Protein AF-A0A848M7K8-F1 (afdb_monomer)

Structure (mmCIF, N/CA/C/O backbone):
data_AF-A0A848M7K8-F1
#
_entry.id   AF-A0A848M7K8-F1
#
loop_
_atom_site.group_PDB
_atom_site.id
_atom_site.type_symbol
_atom_site.label_atom_id
_atom_site.label_alt_id
_atom_site.label_comp_id
_atom_site.label_asym_id
_atom_site.label_entity_id
_atom_site.label_seq_id
_atom_site.pdbx_PDB_ins_code
_atom_site.Cartn_x
_atom_site.Cartn_y
_atom_site.Cartn_z
_atom_site.occupancy
_atom_site.B_iso_or_equiv
_atom_site.auth_seq_id
_atom_site.auth_comp_id
_atom_site.auth_asym_id
_atom_site.auth_atom_id
_atom_site.pdbx_PDB_model_num
ATOM 1 N N . MET A 1 1 ? 3.351 -28.184 20.380 1.00 37.59 1 MET A N 1
ATOM 2 C CA . MET A 1 1 ? 2.964 -26.761 20.302 1.00 37.59 1 MET A CA 1
ATOM 3 C C . MET A 1 1 ? 2.065 -26.615 19.091 1.00 37.59 1 MET A C 1
ATOM 5 O O .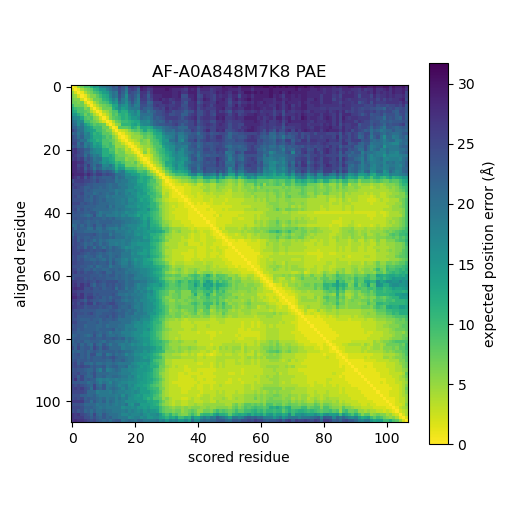 MET A 1 1 ? 2.562 -26.72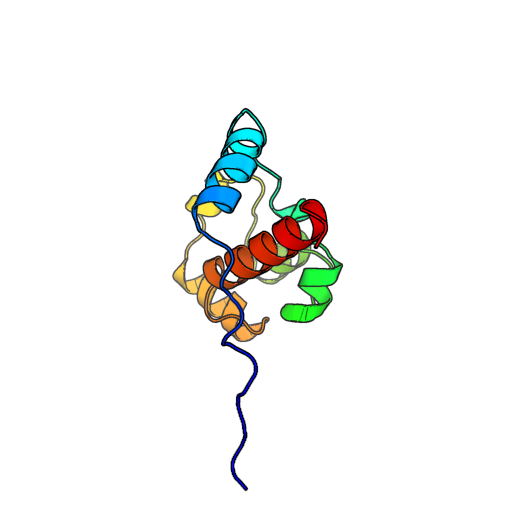3 17.982 1.00 37.59 1 MET A O 1
ATOM 9 N N . GLY A 1 2 ? 0.752 -26.534 19.305 1.00 44.25 2 GLY A N 1
ATOM 10 C CA . GLY A 1 2 ? -0.221 -26.287 18.241 1.00 44.25 2 GLY A CA 1
ATOM 11 C C . GLY A 1 2 ? -0.551 -24.803 18.236 1.00 44.25 2 GLY A C 1
ATOM 12 O O . GLY A 1 2 ? -0.900 -24.267 19.285 1.00 44.25 2 GLY A O 1
ATOM 13 N N . PHE A 1 3 ? -0.368 -24.139 17.101 1.00 47.16 3 PHE A N 1
ATOM 14 C CA . PHE A 1 3 ? -0.809 -22.761 16.930 1.00 47.16 3 PHE A CA 1
ATOM 15 C C . PHE A 1 3 ? -2.324 -22.766 16.696 1.00 47.16 3 PHE A C 1
ATOM 17 O O . PHE A 1 3 ? -2.812 -23.363 15.741 1.00 47.16 3 PHE A O 1
ATOM 24 N N . ASP A 1 4 ? -3.052 -22.143 17.619 1.00 48.03 4 ASP A N 1
ATOM 25 C CA . ASP A 1 4 ? -4.500 -21.942 17.591 1.00 48.03 4 ASP A CA 1
ATOM 26 C C . ASP A 1 4 ? -4.775 -20.683 16.744 1.00 48.03 4 ASP A C 1
ATOM 28 O O . ASP A 1 4 ? -4.675 -19.559 17.232 1.00 48.03 4 ASP A O 1
ATOM 32 N N . MET A 1 5 ? -5.049 -20.847 15.445 1.00 56.50 5 MET A N 1
ATOM 33 C CA . MET A 1 5 ? -5.588 -19.774 14.594 1.00 56.50 5 MET A CA 1
ATOM 34 C C . MET A 1 5 ? -7.105 -19.686 14.811 1.00 56.50 5 MET A C 1
ATOM 36 O O . MET A 1 5 ? -7.884 -20.179 14.004 1.00 56.50 5 MET A O 1
ATOM 40 N N . LYS A 1 6 ? -7.534 -19.076 15.919 1.00 47.59 6 LYS A N 1
ATOM 41 C CA . LYS A 1 6 ? -8.950 -18.765 16.201 1.00 47.59 6 LYS A CA 1
ATOM 42 C C . LYS A 1 6 ? -9.254 -17.277 16.042 1.00 47.59 6 LYS A C 1
ATOM 44 O O . LYS A 1 6 ? -9.725 -16.629 16.968 1.00 47.59 6 LYS A O 1
ATOM 49 N N . GLY A 1 7 ? -8.937 -16.718 14.876 1.00 47.38 7 GLY A N 1
ATOM 50 C CA . GLY A 1 7 ? -9.087 -15.279 14.630 1.00 47.38 7 GLY A CA 1
ATOM 51 C C . GLY A 1 7 ? -9.612 -14.898 13.249 1.00 47.38 7 GLY A C 1
ATOM 52 O O . GLY A 1 7 ? -9.425 -13.756 12.852 1.00 47.38 7 GLY A O 1
ATOM 53 N N . PHE A 1 8 ? -10.210 -15.827 12.497 1.00 47.34 8 PHE A N 1
ATOM 54 C CA . PHE A 1 8 ? -10.637 -15.583 11.108 1.00 47.34 8 PHE A CA 1
ATOM 55 C C . PHE A 1 8 ? -12.126 -15.860 10.838 1.00 47.34 8 PHE A C 1
ATOM 57 O O . PHE A 1 8 ? -12.549 -15.832 9.688 1.00 47.34 8 PHE A O 1
ATOM 64 N N . GLU A 1 9 ? -12.931 -16.109 11.875 1.00 48.28 9 GLU A N 1
ATOM 65 C CA . GLU A 1 9 ? -14.327 -16.564 11.733 1.00 48.28 9 GLU A CA 1
ATOM 66 C C . GLU A 1 9 ? -15.401 -15.494 11.998 1.00 48.28 9 GLU A C 1
ATOM 68 O O . GLU A 1 9 ? -16.575 -15.825 12.124 1.00 48.28 9 GLU A O 1
ATOM 73 N N . GLU A 1 10 ? -15.046 -14.206 12.025 1.00 46.75 10 GLU A N 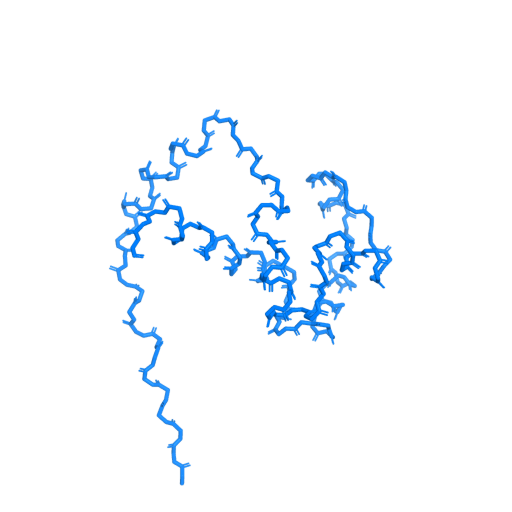1
ATOM 74 C CA . GLU A 1 10 ? -16.018 -13.125 12.276 1.00 46.75 10 GLU A CA 1
ATOM 75 C C . GLU A 1 10 ? -16.097 -12.108 11.125 1.00 46.75 10 GLU A C 1
ATOM 77 O O . GLU A 1 10 ? -16.139 -10.901 11.324 1.00 46.75 10 GLU A O 1
ATOM 82 N N . PHE A 1 11 ? -16.134 -12.600 9.883 1.00 46.34 11 PHE A N 1
ATOM 83 C CA . PHE A 1 11 ? -16.583 -11.823 8.721 1.00 46.34 11 PHE A CA 1
ATOM 84 C C . PHE A 1 11 ? -18.009 -12.262 8.351 1.00 46.34 11 PHE A C 1
ATOM 86 O O . PHE A 1 11 ? -18.238 -12.901 7.331 1.00 46.34 11 PHE A O 1
ATOM 93 N N . ASN A 1 12 ? -18.971 -11.984 9.234 1.00 44.53 12 ASN A N 1
ATOM 94 C CA . ASN A 1 12 ? -20.407 -12.192 8.996 1.00 44.53 12 ASN A CA 1
ATOM 95 C C . ASN A 1 12 ? -21.137 -10.843 8.890 1.00 44.53 12 ASN A C 1
ATOM 97 O O . ASN A 1 12 ? -22.204 -10.646 9.465 1.00 44.53 12 ASN A O 1
ATOM 101 N N . SER A 1 13 ? -20.555 -9.892 8.155 1.00 49.03 13 SER A N 1
ATOM 102 C CA . SER A 1 13 ? -21.307 -8.715 7.719 1.00 49.03 13 SER A CA 1
ATOM 103 C C . SER A 1 13 ? -22.026 -9.071 6.428 1.00 49.03 13 SER A C 1
ATOM 105 O O . SER A 1 13 ? -21.399 -9.328 5.401 1.00 49.03 13 SER A O 1
ATOM 107 N N . SER A 1 14 ? -23.350 -9.144 6.515 1.00 48.06 14 SER A N 1
ATOM 108 C CA . SER A 1 14 ? -24.257 -9.454 5.417 1.00 48.06 14 SER A CA 1
ATOM 109 C C . SER A 1 14 ? -23.907 -8.660 4.145 1.00 48.06 14 SER A C 1
ATOM 111 O O . SER A 1 14 ? -23.718 -7.443 4.225 1.00 48.06 14 SER A O 1
ATOM 113 N N . PRO A 1 15 ? -23.874 -9.299 2.960 1.00 53.38 15 PRO A N 1
ATOM 114 C CA . PRO A 1 15 ? -23.554 -8.630 1.695 1.00 53.38 15 PRO A CA 1
ATOM 115 C C . PRO A 1 15 ? -24.518 -7.481 1.341 1.00 53.38 15 PRO A C 1
ATOM 117 O O . PRO A 1 15 ? -24.147 -6.584 0.592 1.00 53.38 15 PRO A O 1
ATOM 120 N N . GLU A 1 16 ? -25.726 -7.459 1.915 1.00 48.78 16 GLU A N 1
ATOM 121 C CA . GLU A 1 16 ? -26.747 -6.432 1.659 1.00 48.78 16 GLU A CA 1
ATOM 122 C C . GLU A 1 16 ? -26.414 -5.047 2.254 1.00 48.78 16 GLU A C 1
ATOM 124 O O . GLU A 1 16 ? -26.751 -4.034 1.644 1.00 48.78 16 GLU A O 1
ATOM 129 N N . GLU A 1 17 ? -25.708 -4.962 3.391 1.00 47.97 17 GLU A N 1
ATOM 130 C CA . GLU A 1 17 ? -25.319 -3.658 3.973 1.00 47.97 17 GLU A CA 1
ATOM 131 C C . GLU A 1 17 ? -24.072 -3.059 3.309 1.00 47.97 17 GLU A C 1
ATOM 133 O O . GLU A 1 17 ? -23.918 -1.835 3.244 1.00 47.97 17 GLU A O 1
ATOM 138 N N . LEU A 1 18 ? -23.207 -3.919 2.759 1.00 53.00 18 LEU A N 1
ATOM 139 C CA . LEU A 1 18 ? -22.107 -3.496 1.895 1.00 53.00 18 LEU A CA 1
ATOM 140 C C . LEU A 1 18 ? -22.658 -2.867 0.611 1.00 53.00 18 LEU A C 1
ATOM 142 O O . LEU A 1 18 ? -22.167 -1.820 0.203 1.00 53.00 18 LEU A O 1
ATOM 146 N N . ASP A 1 19 ? -23.710 -3.440 0.019 1.00 47.50 19 ASP A N 1
ATOM 147 C CA . ASP A 1 19 ? -24.308 -2.966 -1.237 1.00 47.50 19 ASP A CA 1
ATOM 148 C C . ASP A 1 19 ? -24.878 -1.541 -1.113 1.00 47.50 19 ASP A C 1
ATOM 150 O O . ASP A 1 19 ? -24.626 -0.684 -1.961 1.00 47.50 19 ASP A O 1
ATOM 154 N N . GLN A 1 20 ? -25.581 -1.234 -0.016 1.00 51.47 20 GLN A N 1
ATOM 155 C CA . GLN A 1 20 ? -26.191 0.087 0.165 1.00 51.47 20 GLN A CA 1
ATOM 156 C C . GLN A 1 20 ? -25.152 1.190 0.417 1.00 51.47 20 GLN A C 1
ATOM 158 O O . GLN A 1 20 ? -25.252 2.269 -0.167 1.00 51.47 20 GLN A O 1
ATOM 163 N N . LYS A 1 21 ? -24.119 0.914 1.223 1.00 50.38 21 LYS A N 1
ATOM 164 C CA . LYS A 1 21 ? -23.014 1.861 1.454 1.00 50.38 21 LYS A CA 1
ATOM 165 C C . LYS A 1 21 ? -22.068 1.974 0.252 1.00 50.38 21 LYS A C 1
ATOM 167 O O . LYS A 1 21 ? -21.479 3.033 0.049 1.00 50.38 21 LYS A O 1
ATOM 172 N N . THR A 1 22 ? -21.981 0.938 -0.585 1.00 50.28 22 THR A N 1
ATOM 173 C CA . THR A 1 22 ? -21.232 0.960 -1.855 1.00 50.28 22 THR A CA 1
ATOM 174 C C . THR A 1 22 ? -21.938 1.824 -2.904 1.00 50.28 22 THR A C 1
ATOM 176 O O . THR A 1 22 ? -21.284 2.633 -3.555 1.00 50.28 22 THR A O 1
ATOM 179 N N . ARG A 1 23 ? -23.276 1.787 -2.988 1.00 45.00 23 ARG A N 1
ATOM 180 C CA . ARG A 1 23 ? -24.052 2.627 -3.926 1.00 45.00 23 ARG A CA 1
ATOM 181 C C . ARG A 1 23 ? -23.971 4.132 -3.652 1.00 45.00 23 ARG A C 1
ATOM 183 O O . ARG A 1 23 ? -24.097 4.928 -4.582 1.00 45.00 23 ARG A O 1
ATOM 190 N N . GLU A 1 24 ? -23.757 4.545 -2.401 1.00 48.28 24 GLU A N 1
ATOM 191 C CA . GLU A 1 24 ? -23.500 5.957 -2.068 1.00 48.28 24 GLU A CA 1
ATOM 192 C C . GLU A 1 24 ? -22.066 6.393 -2.438 1.00 48.28 24 GLU A C 1
ATOM 194 O O . GLU A 1 24 ? -21.849 7.558 -2.778 1.00 48.28 24 GLU A O 1
ATOM 199 N N . LEU A 1 25 ? -21.103 5.459 -2.458 1.00 48.75 25 LEU A N 1
ATOM 200 C CA . LEU A 1 25 ? -19.727 5.671 -2.938 1.00 48.75 25 LEU A CA 1
ATOM 201 C C . LEU A 1 25 ? -19.630 5.683 -4.478 1.00 48.75 25 LEU A C 1
ATOM 203 O O . LEU A 1 25 ? -18.830 6.435 -5.035 1.00 48.75 25 LEU A O 1
ATOM 207 N N . GLU A 1 26 ? -20.483 4.923 -5.170 1.00 44.97 26 GLU A N 1
ATOM 208 C CA . GLU A 1 26 ? -20.511 4.812 -6.638 1.00 44.97 26 GLU A CA 1
ATOM 209 C C . GLU A 1 26 ? -20.933 6.099 -7.371 1.00 44.97 26 GLU A C 1
ATOM 211 O O . GLU A 1 26 ? -20.728 6.204 -8.579 1.00 44.97 26 GLU A O 1
ATOM 216 N N . ASN A 1 27 ? -21.517 7.099 -6.695 1.00 43.88 27 ASN A N 1
ATOM 217 C CA . ASN A 1 27 ? -22.152 8.200 -7.425 1.00 43.88 27 ASN A CA 1
ATOM 218 C C . ASN A 1 27 ? -21.162 9.134 -8.145 1.00 43.88 27 ASN A C 1
ATOM 220 O O . ASN A 1 2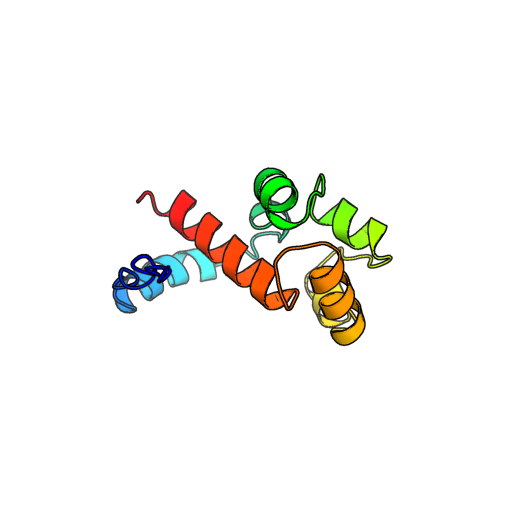7 ? -21.462 9.548 -9.260 1.00 43.88 27 ASN A O 1
ATOM 224 N N . ASN A 1 28 ? -19.994 9.454 -7.567 1.00 45.75 28 ASN A N 1
ATOM 225 C CA . ASN A 1 28 ? -18.905 10.152 -8.278 1.00 45.75 28 ASN A CA 1
ATOM 226 C C . ASN A 1 28 ? -17.656 10.367 -7.399 1.00 45.75 28 ASN A C 1
ATOM 228 O O . ASN A 1 28 ? -17.228 11.503 -7.193 1.00 45.75 28 ASN A O 1
ATOM 232 N N . ARG A 1 29 ? -17.064 9.323 -6.816 1.00 47.19 29 ARG A N 1
ATOM 233 C CA . ARG A 1 29 ? -15.728 9.472 -6.224 1.00 47.19 29 ARG A CA 1
ATOM 234 C C . ARG A 1 29 ? -14.882 8.247 -6.518 1.00 47.19 29 ARG A C 1
ATOM 236 O O . ARG A 1 29 ? -14.896 7.298 -5.745 1.00 47.19 29 ARG A O 1
ATOM 243 N N . SER A 1 30 ? -14.081 8.314 -7.581 1.00 54.66 30 SER A N 1
ATOM 244 C CA . SER A 1 30 ? -12.791 7.622 -7.563 1.00 54.66 30 SER A CA 1
ATOM 245 C C . SER A 1 30 ? -12.056 8.144 -6.335 1.00 54.66 30 SER A C 1
ATOM 247 O O . SER A 1 30 ? -11.633 9.301 -6.293 1.00 54.66 30 SER A O 1
ATOM 249 N N . VAL A 1 31 ? -12.042 7.351 -5.266 1.00 63.50 31 VAL A N 1
ATOM 250 C CA . VAL A 1 31 ? -11.267 7.693 -4.081 1.00 63.50 31 VAL A CA 1
ATOM 251 C C . VAL A 1 31 ? -9.813 7.519 -4.500 1.00 63.50 31 VAL A C 1
ATOM 253 O O . VAL A 1 31 ? -9.451 6.419 -4.916 1.00 63.50 31 VAL A O 1
ATOM 256 N N . PRO A 1 32 ? -8.990 8.579 -4.445 1.00 71.75 32 PRO A N 1
ATOM 257 C CA . PRO A 1 32 ? -7.598 8.461 -4.836 1.00 71.75 32 PRO A CA 1
ATOM 258 C C . PRO A 1 32 ? -6.945 7.380 -3.984 1.00 71.75 32 PRO A C 1
ATOM 260 O O . PRO A 1 32 ? -7.178 7.309 -2.772 1.00 71.75 32 PRO A O 1
ATOM 263 N N . VAL A 1 33 ? -6.119 6.550 -4.617 1.00 72.69 33 VAL A N 1
ATOM 264 C CA . VAL A 1 33 ? -5.438 5.429 -3.960 1.00 72.69 33 VAL A CA 1
ATOM 265 C C . VAL A 1 33 ? -4.682 5.874 -2.702 1.00 72.69 33 VAL A C 1
ATOM 267 O O . VAL A 1 33 ? -4.628 5.142 -1.725 1.00 72.69 33 VAL A O 1
ATOM 270 N N . GLU A 1 34 ? -4.201 7.115 -2.669 1.00 75.88 34 GLU A N 1
ATOM 271 C CA . GLU A 1 34 ? -3.522 7.764 -1.541 1.00 75.88 34 GLU A CA 1
ATOM 272 C C . GLU A 1 34 ? -4.391 7.894 -0.277 1.00 75.88 34 GLU A C 1
ATOM 274 O O . GLU A 1 34 ? -3.882 7.891 0.845 1.00 75.88 34 GLU A O 1
ATOM 279 N N . GLN A 1 35 ? -5.715 8.005 -0.433 1.00 78.44 35 GLN A N 1
ATOM 280 C CA . GLN A 1 35 ? -6.645 8.045 0.699 1.00 78.44 35 GLN A CA 1
ATOM 281 C C . GLN A 1 35 ? -6.944 6.665 1.274 1.00 78.44 35 GLN A C 1
ATOM 283 O O . GLN A 1 35 ? -7.381 6.566 2.422 1.00 78.44 35 GLN A O 1
ATOM 288 N N . VAL A 1 36 ? -6.698 5.615 0.495 1.00 83.25 36 VAL A N 1
ATOM 289 C CA . VAL A 1 36 ? -6.894 4.229 0.908 1.00 83.25 36 VAL A CA 1
ATOM 290 C C . VAL A 1 36 ? -5.575 3.654 1.434 1.00 83.25 36 VAL A C 1
ATOM 292 O O . VAL A 1 36 ? -5.481 3.247 2.592 1.00 83.25 36 VAL A O 1
ATOM 295 N N . LEU A 1 37 ? -4.519 3.727 0.622 1.00 84.75 37 LEU A N 1
ATOM 296 C CA . LEU A 1 37 ? -3.127 3.435 0.965 1.00 84.75 37 LEU A CA 1
ATOM 297 C C . LEU A 1 37 ? -2.492 4.617 1.705 1.00 84.75 37 LEU A C 1
ATOM 299 O O . LEU A 1 37 ? -1.525 5.238 1.261 1.00 84.75 37 LEU A O 1
ATOM 303 N N . THR A 1 38 ? -3.066 4.921 2.867 1.00 86.94 38 THR A N 1
ATOM 304 C CA . THR A 1 38 ? -2.579 5.983 3.750 1.00 86.94 38 THR A CA 1
ATOM 305 C C . THR A 1 38 ? -1.134 5.727 4.203 1.00 86.94 38 THR A C 1
ATOM 307 O O . THR A 1 38 ? -0.711 4.571 4.289 1.00 86.94 38 THR A O 1
ATOM 310 N N . PRO A 1 39 ? -0.376 6.772 4.577 1.00 88.12 39 PRO A N 1
ATOM 311 C CA . PRO A 1 39 ? 0.981 6.622 5.111 1.00 88.12 39 PRO A CA 1
ATOM 312 C C . PRO A 1 39 ? 1.059 5.666 6.314 1.00 88.12 39 PRO A C 1
ATOM 314 O O . PRO A 1 39 ? 2.024 4.923 6.447 1.00 88.12 39 PRO A O 1
ATOM 317 N N . ASP A 1 40 ? 0.024 5.625 7.160 1.00 86.75 40 ASP A N 1
ATOM 318 C CA . ASP A 1 40 ? -0.056 4.689 8.291 1.00 86.75 40 ASP A CA 1
ATOM 319 C C . ASP A 1 40 ? -0.158 3.229 7.822 1.00 86.75 40 ASP A C 1
ATOM 321 O O . ASP A 1 40 ? 0.579 2.364 8.293 1.00 86.75 40 ASP A O 1
ATOM 325 N N . PHE A 1 41 ? -1.005 2.967 6.821 1.00 89.25 41 PHE A N 1
ATOM 326 C CA . PHE A 1 41 ? -1.118 1.650 6.198 1.00 89.25 41 PHE A CA 1
ATOM 327 C C . PHE A 1 41 ? 0.206 1.226 5.547 1.00 89.25 41 PHE A C 1
ATOM 329 O O . PHE A 1 41 ? 0.679 0.109 5.759 1.00 89.25 41 PHE A O 1
ATOM 336 N N . MET A 1 42 ? 0.834 2.132 4.796 1.00 89.62 42 MET A N 1
ATOM 337 C CA . MET A 1 42 ? 2.105 1.868 4.119 1.00 89.62 42 MET A CA 1
ATOM 338 C C . MET A 1 42 ? 3.238 1.616 5.114 1.00 89.62 42 MET A C 1
ATOM 340 O O . MET A 1 42 ? 4.019 0.687 4.921 1.00 89.62 42 MET A O 1
ATOM 344 N N . ALA A 1 43 ? 3.300 2.363 6.216 1.00 88.19 43 ALA A N 1
ATOM 345 C CA . ALA A 1 43 ? 4.267 2.121 7.280 1.00 88.19 43 ALA A CA 1
ATOM 346 C C . ALA A 1 43 ? 4.020 0.770 7.972 1.00 88.19 43 ALA A C 1
ATOM 348 O O . ALA A 1 43 ? 4.967 0.049 8.284 1.00 88.19 43 ALA A O 1
ATOM 349 N N . LYS A 1 44 ? 2.748 0.403 8.172 1.00 88.56 44 LYS A N 1
ATOM 350 C CA . LYS A 1 44 ? 2.335 -0.835 8.844 1.00 88.56 44 LYS A CA 1
ATOM 351 C C . LYS A 1 44 ? 2.617 -2.094 8.023 1.00 88.56 44 LYS A C 1
ATOM 353 O O . LYS A 1 44 ? 3.004 -3.102 8.609 1.00 88.56 44 LYS A O 1
ATOM 358 N N . TYR A 1 45 ? 2.418 -2.055 6.704 1.00 88.06 45 TYR A N 1
ATOM 359 C CA . TYR A 1 45 ? 2.478 -3.255 5.857 1.00 88.06 45 TYR A CA 1
ATOM 360 C C . TYR A 1 45 ? 3.618 -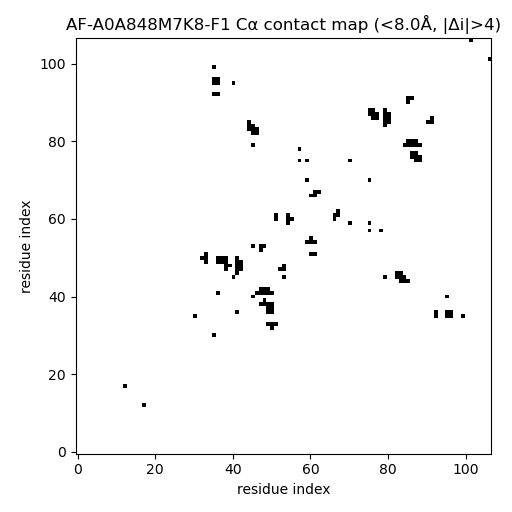3.288 4.837 1.00 88.06 45 TYR A C 1
ATOM 362 O O . TYR A 1 45 ? 4.020 -4.381 4.441 1.00 88.06 45 TYR A O 1
ATOM 370 N N . ALA A 1 46 ? 4.125 -2.131 4.413 1.00 82.31 46 ALA A N 1
ATOM 371 C CA . ALA A 1 46 ? 5.112 -1.983 3.337 1.00 82.31 46 ALA A CA 1
ATOM 372 C C . ALA A 1 46 ? 6.351 -1.166 3.759 1.00 82.31 46 ALA A C 1
ATOM 374 O O . ALA A 1 46 ? 7.149 -0.758 2.913 1.00 82.31 46 ALA A O 1
ATOM 375 N N . ASN A 1 47 ? 6.481 -0.871 5.063 1.00 83.12 47 ASN A N 1
ATOM 376 C CA . ASN A 1 47 ? 7.544 -0.064 5.674 1.00 83.12 47 ASN A CA 1
ATOM 377 C C . ASN A 1 47 ? 7.914 1.200 4.866 1.00 83.12 47 ASN A C 1
ATOM 379 O O . ASN A 1 47 ? 9.079 1.584 4.766 1.00 83.12 47 ASN A O 1
ATOM 383 N N . SER A 1 48 ? 6.912 1.817 4.242 1.00 83.31 48 SER A N 1
ATOM 384 C CA . SER A 1 48 ? 7.083 2.925 3.306 1.00 83.31 48 SER A CA 1
ATOM 385 C C . SER A 1 48 ? 6.342 4.153 3.802 1.00 83.31 48 SER A C 1
ATOM 387 O O . SER A 1 48 ? 5.298 4.040 4.439 1.00 83.31 48 SER A O 1
ATOM 389 N N . ALA A 1 49 ? 6.883 5.335 3.505 1.00 85.19 49 ALA A N 1
ATOM 390 C CA . ALA A 1 49 ? 6.316 6.594 3.983 1.00 85.19 49 ALA A CA 1
ATOM 391 C C . ALA A 1 49 ? 4.948 6.899 3.358 1.00 85.19 49 ALA A C 1
ATOM 393 O O . ALA A 1 49 ? 4.064 7.381 4.053 1.00 85.19 49 ALA A O 1
ATOM 394 N N . SER A 1 50 ? 4.782 6.593 2.069 1.00 84.44 50 SER A N 1
ATOM 395 C CA . SER A 1 50 ? 3.556 6.803 1.295 1.00 84.44 50 SER A CA 1
ATOM 396 C C . SER A 1 50 ? 3.504 5.819 0.132 1.00 84.44 50 SER A C 1
ATOM 398 O O . SER A 1 50 ? 4.532 5.268 -0.267 1.00 84.44 50 SER A O 1
ATOM 400 N N . VAL A 1 51 ? 2.317 5.650 -0.453 1.00 84.12 51 VAL A N 1
ATOM 401 C CA . VAL A 1 51 ? 2.125 4.850 -1.668 1.00 84.12 51 VAL A CA 1
ATOM 402 C C . VAL A 1 51 ? 2.932 5.390 -2.854 1.00 84.12 51 VAL A C 1
ATOM 404 O O . VAL A 1 51 ? 3.544 4.616 -3.581 1.00 84.12 51 VAL A O 1
ATOM 407 N N . GLU A 1 52 ? 3.033 6.712 -2.998 1.00 83.88 52 GLU A N 1
ATOM 408 C CA . GLU A 1 52 ? 3.856 7.347 -4.035 1.00 83.88 52 GLU A CA 1
ATOM 409 C C . GLU A 1 52 ? 5.333 6.961 -3.893 1.00 83.88 52 GLU A C 1
ATOM 411 O O . GLU A 1 52 ? 5.959 6.522 -4.851 1.00 83.88 52 GLU A O 1
ATOM 416 N N . HIS A 1 53 ? 5.872 7.053 -2.673 1.00 86.19 53 HIS A N 1
ATOM 417 C CA . HIS A 1 53 ? 7.265 6.706 -2.388 1.00 86.19 53 HIS A CA 1
ATOM 418 C C . HIS A 1 53 ? 7.532 5.207 -2.574 1.00 86.19 53 HIS A C 1
ATOM 420 O O . HIS A 1 53 ? 8.635 4.818 -2.943 1.00 86.19 53 HIS A O 1
ATOM 426 N N . PHE A 1 54 ? 6.532 4.363 -2.321 1.00 87.44 54 PHE A N 1
ATOM 427 C CA . PHE A 1 54 ? 6.609 2.927 -2.573 1.00 87.44 54 PHE A CA 1
ATOM 428 C C . PHE A 1 54 ? 6.736 2.630 -4.070 1.00 87.44 54 PHE A C 1
ATOM 430 O O . PHE A 1 54 ? 7.648 1.919 -4.482 1.00 87.44 54 PHE A O 1
ATOM 437 N N . PHE A 1 55 ? 5.882 3.230 -4.900 1.00 85.25 55 PHE A N 1
ATOM 438 C CA . PHE A 1 55 ? 5.990 3.074 -6.348 1.00 85.25 55 PHE A CA 1
ATOM 439 C C . PHE A 1 55 ? 7.278 3.681 -6.896 1.00 85.25 55 PHE A C 1
ATOM 441 O O . PHE A 1 55 ? 7.976 3.011 -7.653 1.00 85.25 55 PHE A O 1
ATOM 448 N N . GLU A 1 56 ? 7.646 4.888 -6.463 1.00 86.62 56 GLU A N 1
ATOM 449 C CA . GLU A 1 56 ? 8.876 5.554 -6.895 1.00 86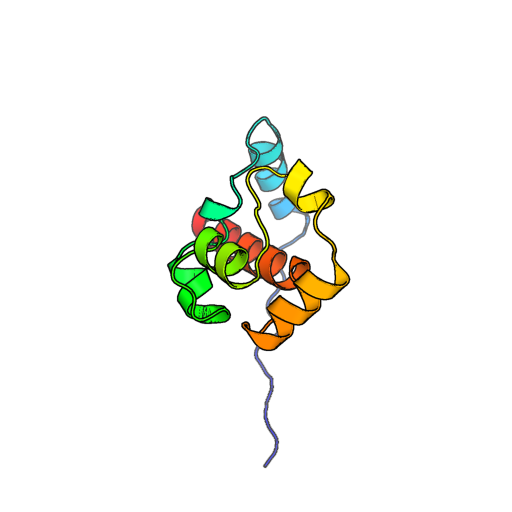.62 56 GLU A CA 1
ATOM 450 C C . GLU A 1 56 ? 10.119 4.722 -6.542 1.00 86.62 56 GLU A C 1
ATOM 452 O O . GLU A 1 56 ? 11.000 4.539 -7.384 1.00 86.62 56 GLU A O 1
ATOM 457 N N . ALA A 1 57 ? 10.160 4.133 -5.341 1.00 86.31 57 ALA A N 1
ATOM 458 C CA . ALA A 1 57 ? 11.231 3.229 -4.925 1.00 86.31 57 ALA A CA 1
ATOM 459 C C . ALA A 1 57 ? 11.264 1.922 -5.739 1.00 86.31 57 ALA A C 1
ATOM 461 O O . ALA A 1 5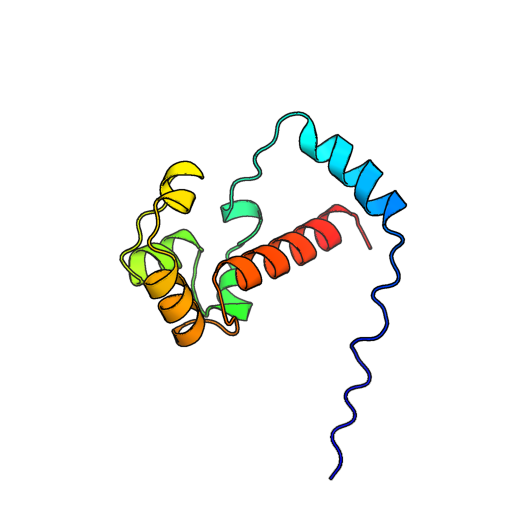7 ? 12.342 1.361 -5.940 1.00 86.31 57 ALA A O 1
ATOM 462 N N . GLY A 1 58 ? 10.110 1.451 -6.220 1.00 82.31 58 GLY A N 1
ATOM 463 C CA . GLY A 1 58 ? 9.993 0.331 -7.158 1.00 82.31 58 GLY A CA 1
ATOM 464 C C . GLY A 1 58 ? 10.241 0.703 -8.626 1.00 82.31 58 GLY A C 1
ATOM 465 O O . GLY A 1 58 ? 10.305 -0.181 -9.476 1.00 82.31 58 GLY A O 1
ATOM 466 N N . GLY A 1 59 ? 10.402 1.993 -8.945 1.00 85.44 59 GLY A N 1
ATOM 467 C CA . GLY A 1 59 ? 10.532 2.486 -10.319 1.00 85.44 59 GLY A CA 1
ATOM 468 C C . GLY A 1 59 ? 9.212 2.540 -11.098 1.00 85.44 59 GLY A C 1
ATOM 469 O O . GLY A 1 59 ? 9.228 2.678 -12.321 1.00 85.44 59 GLY A O 1
ATOM 470 N N . PHE A 1 60 ? 8.078 2.443 -10.408 1.00 84.25 60 PHE A N 1
ATOM 471 C CA . PHE A 1 60 ? 6.741 2.591 -10.970 1.00 84.25 60 PHE A CA 1
ATOM 472 C C . PHE A 1 60 ? 6.274 4.036 -10.779 1.00 84.25 60 PHE A C 1
ATOM 474 O O . PHE A 1 60 ? 6.461 4.626 -9.717 1.00 84.25 60 PHE A O 1
ATOM 481 N N . LEU A 1 61 ? 5.676 4.636 -11.805 1.00 76.88 61 LEU A N 1
ATOM 482 C CA . LEU A 1 61 ? 5.237 6.027 -11.745 1.00 76.88 61 LEU A CA 1
ATOM 483 C C . LEU A 1 61 ? 3.738 6.079 -11.990 1.00 76.88 61 LEU A C 1
ATOM 485 O O . LEU A 1 61 ? 3.287 6.111 -13.124 1.00 76.88 61 LEU A O 1
ATOM 489 N N . VAL A 1 62 ? 2.976 6.056 -10.903 1.00 71.62 62 VAL A N 1
ATOM 490 C CA . VAL A 1 62 ? 1.521 5.935 -10.947 1.00 71.62 62 VAL A CA 1
ATOM 491 C C . VAL A 1 62 ? 0.901 7.271 -10.597 1.00 71.62 62 VAL A C 1
ATOM 493 O O . VAL A 1 62 ? 1.017 7.730 -9.464 1.00 71.62 62 VAL A O 1
ATOM 496 N N . LYS A 1 63 ? 0.251 7.906 -11.571 1.00 66.62 63 LYS A N 1
ATOM 497 C CA . LYS A 1 63 ? -0.405 9.208 -11.371 1.00 66.62 63 LYS A CA 1
ATOM 498 C C . LYS A 1 63 ? -1.923 9.148 -11.433 1.00 66.62 63 LYS A C 1
ATOM 500 O O . LYS A 1 63 ? -2.573 10.017 -10.866 1.00 66.62 63 LYS A O 1
ATOM 505 N N . ASN A 1 64 ? -2.474 8.161 -12.132 1.00 64.88 64 ASN A N 1
ATOM 506 C CA . ASN A 1 64 ? -3.909 7.977 -12.327 1.00 64.88 64 ASN A CA 1
ATOM 507 C C . ASN A 1 64 ? -4.226 6.481 -12.430 1.00 64.88 64 ASN A C 1
ATOM 509 O O . ASN A 1 64 ? -3.325 5.673 -12.655 1.00 64.88 64 ASN A O 1
ATOM 513 N N . ASP A 1 65 ? -5.506 6.130 -12.338 1.00 62.16 65 ASP A N 1
ATOM 514 C CA . ASP A 1 65 ? -5.981 4.751 -12.486 1.00 62.16 65 ASP A CA 1
ATOM 515 C C . ASP A 1 65 ? -5.575 4.112 -13.831 1.00 62.16 65 ASP A C 1
ATOM 517 O O . ASP A 1 65 ? -5.268 2.926 -13.880 1.00 62.16 65 ASP A O 1
ATOM 521 N N . GLU A 1 66 ? -5.489 4.885 -14.921 1.00 69.75 66 GLU A N 1
ATOM 522 C CA . GLU A 1 66 ? -5.008 4.380 -16.223 1.00 69.75 66 GLU A CA 1
ATOM 523 C C . GLU A 1 66 ? -3.519 4.010 -16.210 1.00 69.75 66 GLU A C 1
ATOM 525 O O . GLU A 1 66 ? -3.133 3.002 -16.798 1.00 69.75 66 GLU A O 1
ATOM 530 N N . ASP A 1 67 ? -2.681 4.794 -15.521 1.00 72.56 67 ASP A N 1
ATOM 531 C CA . ASP A 1 67 ? -1.273 4.430 -15.311 1.00 72.56 67 ASP A CA 1
ATOM 532 C C . ASP A 1 67 ? -1.194 3.136 -14.505 1.00 72.56 67 ASP A C 1
ATOM 534 O O . ASP A 1 67 ? -0.341 2.304 -14.783 1.00 72.56 67 ASP A O 1
ATOM 538 N N . PHE A 1 68 ? -2.124 2.953 -13.560 1.00 69.44 68 PHE A N 1
ATOM 539 C CA . PHE A 1 68 ? -2.256 1.745 -12.756 1.00 69.44 68 PHE A CA 1
ATOM 540 C C . PHE A 1 68 ? -2.518 0.500 -13.604 1.00 69.44 68 PHE A C 1
ATOM 542 O O . PHE A 1 68 ? -1.838 -0.511 -13.443 1.00 69.44 68 PHE A O 1
ATOM 549 N N . ASP A 1 69 ? -3.489 0.576 -14.513 1.00 70.69 69 ASP A N 1
ATOM 550 C CA . ASP A 1 69 ? -3.842 -0.527 -15.414 1.00 70.69 69 ASP A CA 1
ATOM 551 C C . ASP A 1 69 ? -2.718 -0.820 -16.422 1.00 70.69 69 ASP A C 1
ATOM 553 O O . ASP A 1 69 ? -2.478 -1.967 -16.797 1.00 70.69 69 ASP A O 1
ATOM 557 N N . ALA A 1 70 ? -1.966 0.217 -16.804 1.00 78.56 70 ALA A N 1
ATOM 558 C CA . ALA A 1 70 ? -0.794 0.098 -17.661 1.00 78.56 70 ALA A CA 1
ATOM 559 C C . ALA A 1 70 ? 0.459 -0.426 -16.932 1.00 78.56 70 ALA A C 1
ATOM 561 O O . ALA A 1 70 ? 1.450 -0.753 -17.600 1.00 78.56 70 ALA A O 1
ATOM 562 N N . LEU A 1 71 ? 0.451 -0.513 -15.593 1.00 78.44 71 LEU A N 1
ATOM 563 C CA . LEU A 1 71 ? 1.582 -1.062 -14.855 1.00 78.44 71 LEU A CA 1
ATOM 564 C C . LEU A 1 71 ? 1.763 -2.542 -15.193 1.00 78.44 71 LEU A C 1
ATOM 566 O O . LEU A 1 71 ? 0.806 -3.321 -15.182 1.00 78.44 71 LEU A O 1
ATOM 570 N N . PRO A 1 72 ? 3.009 -2.978 -15.413 1.00 82.19 72 PRO A N 1
ATOM 571 C CA . PRO A 1 72 ? 3.279 -4.392 -15.560 1.00 82.19 72 PRO A CA 1
ATOM 572 C C . PRO A 1 72 ? 2.996 -5.097 -14.223 1.00 82.19 72 PRO A C 1
ATOM 574 O O . PRO A 1 72 ? 3.691 -4.869 -13.234 1.00 82.19 72 PRO A O 1
ATOM 577 N N . GLN A 1 73 ? 1.967 -5.951 -14.202 1.00 80.75 73 GLN A N 1
ATOM 578 C CA . GLN A 1 73 ? 1.505 -6.599 -12.969 1.00 80.75 73 GLN A CA 1
ATOM 579 C C . GLN A 1 73 ? 2.555 -7.526 -12.356 1.00 80.75 73 GLN A C 1
ATOM 581 O O . GLN A 1 73 ? 2.862 -7.378 -11.183 1.00 80.75 73 GLN A O 1
ATOM 586 N N . GLU A 1 74 ? 3.191 -8.402 -13.141 1.00 86.19 74 GLU A N 1
ATOM 587 C CA . GLU A 1 74 ? 4.216 -9.331 -12.628 1.00 86.19 74 GLU A CA 1
ATOM 588 C C . GLU A 1 74 ? 5.349 -8.656 -11.825 1.00 86.19 74 GLU A C 1
ATOM 590 O O . GLU A 1 74 ? 5.591 -9.063 -10.687 1.00 86.19 74 GLU A O 1
ATOM 595 N N . PRO A 1 75 ? 6.062 -7.636 -12.346 1.00 87.81 75 PRO A N 1
ATOM 596 C CA . PRO A 1 75 ? 7.117 -6.977 -11.578 1.00 87.81 75 PRO A CA 1
ATOM 597 C C . PRO A 1 75 ? 6.569 -6.160 -10.407 1.00 87.81 75 PRO A C 1
ATOM 599 O O . PRO A 1 75 ? 7.260 -6.025 -9.399 1.00 87.81 75 PRO A O 1
ATOM 602 N N . LEU A 1 76 ? 5.346 -5.633 -10.507 1.00 87.19 76 LEU A N 1
ATOM 603 C CA . LEU A 1 76 ? 4.711 -4.936 -9.398 1.00 87.19 76 LEU A CA 1
ATOM 604 C C . LEU A 1 76 ? 4.361 -5.907 -8.261 1.00 87.19 76 LEU A C 1
ATOM 606 O O . LEU A 1 76 ? 4.677 -5.638 -7.106 1.00 87.19 76 LEU A O 1
ATOM 610 N N . ASP A 1 77 ? 3.759 -7.049 -8.579 1.00 89.38 77 ASP A N 1
ATOM 611 C CA . ASP A 1 77 ? 3.440 -8.102 -7.617 1.00 89.38 77 ASP A CA 1
ATOM 612 C C . ASP A 1 77 ? 4.706 -8.665 -6.970 1.00 89.38 77 ASP A C 1
ATOM 614 O O . ASP A 1 77 ? 4.738 -8.874 -5.756 1.00 89.38 77 ASP A O 1
ATOM 618 N N . GLN A 1 78 ? 5.779 -8.852 -7.747 1.00 90.00 78 GLN A N 1
ATOM 619 C CA . GLN A 1 78 ? 7.072 -9.249 -7.197 1.00 90.00 78 GLN A CA 1
ATOM 620 C C . GLN A 1 78 ? 7.603 -8.193 -6.220 1.00 90.00 78 GLN A C 1
ATOM 622 O O . GLN A 1 78 ? 7.973 -8.527 -5.097 1.00 90.00 78 GLN A O 1
ATOM 627 N N . TYR A 1 79 ? 7.582 -6.917 -6.609 1.00 90.31 79 TYR A N 1
ATOM 628 C CA . TYR A 1 79 ? 8.021 -5.830 -5.741 1.00 90.31 79 TYR A CA 1
ATOM 629 C C . TYR A 1 79 ? 7.211 -5.782 -4.441 1.00 90.31 79 TYR A C 1
ATOM 631 O O . TYR A 1 79 ? 7.784 -5.667 -3.357 1.00 90.31 79 TYR A O 1
ATOM 639 N N . VAL A 1 80 ? 5.889 -5.943 -4.525 1.00 89.94 80 VAL A N 1
ATOM 640 C CA . VAL A 1 80 ? 4.992 -5.993 -3.365 1.00 89.94 80 VAL A CA 1
ATOM 641 C C . VAL A 1 80 ? 5.315 -7.175 -2.454 1.00 89.94 80 VAL A C 1
ATOM 643 O O . VAL A 1 80 ? 5.394 -6.971 -1.244 1.00 89.94 80 VAL A O 1
ATOM 646 N N . ARG A 1 81 ? 5.597 -8.365 -2.995 1.00 89.88 81 ARG A N 1
ATOM 647 C CA . ARG A 1 81 ? 6.062 -9.521 -2.200 1.00 89.88 81 ARG A CA 1
ATOM 648 C C . ARG A 1 81 ? 7.376 -9.263 -1.479 1.00 89.88 81 ARG A C 1
ATOM 650 O O . ARG A 1 81 ? 7.581 -9.759 -0.375 1.00 89.88 81 ARG A O 1
ATOM 657 N N . GLU A 1 82 ? 8.291 -8.544 -2.120 1.00 89.06 82 GLU A N 1
ATOM 658 C CA . GLU A 1 82 ? 9.629 -8.295 -1.580 1.00 89.06 82 GLU A CA 1
ATOM 659 C C . GLU A 1 82 ? 9.639 -7.188 -0.516 1.00 89.06 82 GLU A C 1
ATOM 661 O O . GLU A 1 82 ? 10.469 -7.208 0.393 1.00 89.06 82 GLU A O 1
ATOM 666 N N . THR A 1 83 ? 8.726 -6.222 -0.619 1.00 87.25 83 THR A N 1
ATOM 667 C CA . THR A 1 83 ? 8.739 -4.993 0.195 1.00 87.25 83 THR A CA 1
ATOM 668 C C . THR A 1 83 ? 7.569 -4.868 1.163 1.00 87.25 83 THR A C 1
ATOM 670 O O . THR A 1 83 ? 7.598 -4.022 2.059 1.00 87.25 83 THR A O 1
ATOM 673 N N . SER A 1 84 ? 6.555 -5.718 1.029 1.00 88.56 84 SER A N 1
ATOM 674 C CA . SER A 1 84 ? 5.373 -5.725 1.880 1.00 88.56 84 SER A CA 1
ATOM 675 C C . SER A 1 84 ? 5.024 -7.133 2.358 1.00 88.56 84 SER A C 1
ATOM 677 O O . SER A 1 84 ? 5.660 -8.119 1.999 1.00 88.56 84 SER A O 1
ATOM 679 N N . SER A 1 85 ? 3.992 -7.232 3.192 1.00 87.31 85 SER A N 1
ATOM 680 C CA . SER A 1 85 ? 3.461 -8.523 3.656 1.00 87.31 85 SER A CA 1
ATOM 681 C C . SER A 1 85 ? 2.448 -9.169 2.696 1.00 87.31 85 SER A C 1
ATOM 683 O O . SER A 1 85 ? 1.818 -10.156 3.075 1.00 87.31 85 SER A O 1
ATOM 685 N N . PHE A 1 86 ? 2.247 -8.611 1.500 1.00 89.56 86 PHE A N 1
ATOM 686 C CA . PHE A 1 86 ? 1.223 -9.044 0.545 1.00 89.56 86 PHE A CA 1
ATOM 687 C C . PHE A 1 86 ? 1.817 -9.808 -0.640 1.00 89.56 86 PHE A C 1
ATOM 689 O O . PHE A 1 86 ? 2.945 -9.556 -1.052 1.00 89.56 86 PHE A O 1
ATOM 696 N N . ASP A 1 87 ? 1.035 -10.730 -1.208 1.00 87.69 87 ASP A N 1
ATOM 697 C CA . ASP A 1 87 ? 1.466 -11.554 -2.349 1.00 87.69 87 ASP A CA 1
ATOM 698 C C . ASP A 1 87 ? 1.280 -10.847 -3.703 1.00 87.69 87 ASP A C 1
ATOM 700 O O . ASP A 1 87 ? 1.914 -11.193 -4.697 1.00 87.69 87 ASP A O 1
ATOM 704 N N . SER A 1 88 ? 0.413 -9.839 -3.735 1.00 87.56 88 SER A N 1
ATOM 705 C CA . SER A 1 88 ? 0.100 -9.064 -4.927 1.00 87.56 88 SER A CA 1
ATOM 706 C C . SER A 1 88 ? -0.304 -7.649 -4.556 1.00 87.56 88 SER A C 1
ATOM 708 O O . SER A 1 88 ? -0.848 -7.408 -3.473 1.00 87.56 88 S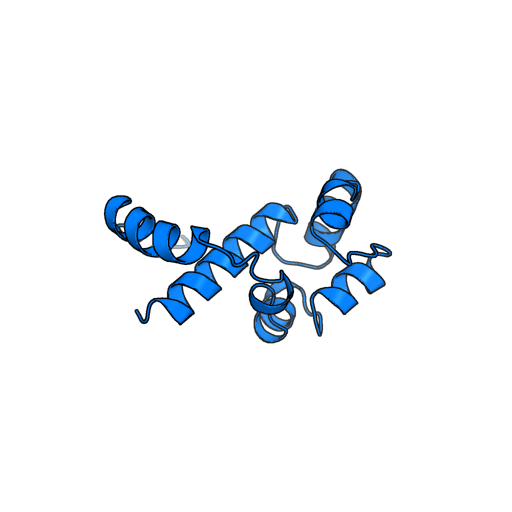ER A O 1
ATOM 710 N N . PHE A 1 89 ? -0.111 -6.709 -5.479 1.00 84.88 89 PHE A N 1
ATOM 711 C CA . PHE A 1 89 ? -0.550 -5.331 -5.273 1.00 84.88 89 PHE A CA 1
ATOM 712 C C . PHE A 1 89 ? -2.063 -5.245 -5.050 1.00 84.88 89 PHE A C 1
ATOM 714 O O . PHE A 1 89 ? -2.541 -4.492 -4.203 1.00 84.88 89 PHE A O 1
ATOM 721 N N . GLN A 1 90 ? -2.823 -6.069 -5.768 1.00 83.94 90 GLN A N 1
ATOM 722 C CA . GLN A 1 90 ? -4.271 -6.125 -5.622 1.00 83.94 90 GLN A CA 1
ATOM 723 C C . GLN A 1 90 ? -4.706 -6.580 -4.220 1.00 83.94 90 GLN A C 1
ATOM 725 O O . GLN A 1 90 ? -5.668 -6.035 -3.684 1.00 83.94 90 GLN A O 1
ATOM 730 N N . ASP A 1 91 ? -3.977 -7.512 -3.597 1.00 88.50 91 ASP A N 1
ATOM 731 C CA . ASP A 1 91 ? -4.241 -7.966 -2.223 1.00 88.50 91 ASP A CA 1
ATOM 732 C C . ASP A 1 91 ? -3.955 -6.845 -1.208 1.00 88.50 91 ASP A C 1
ATOM 734 O O . ASP A 1 91 ? -4.741 -6.593 -0.291 1.00 88.50 91 ASP A O 1
ATOM 738 N N . MET A 1 92 ? -2.880 -6.081 -1.445 1.00 88.94 92 MET A N 1
ATOM 739 C CA . MET A 1 92 ? -2.554 -4.889 -0.661 1.00 88.94 92 MET A CA 1
ATOM 740 C C . MET A 1 92 ? -3.669 -3.836 -0.733 1.00 88.94 92 MET A C 1
ATOM 742 O O . MET A 1 92 ? -4.075 -3.296 0.300 1.00 88.94 92 MET A O 1
ATOM 746 N N . VAL A 1 93 ? -4.191 -3.558 -1.932 1.00 84.38 93 VAL A N 1
ATOM 747 C CA . VAL A 1 93 ? -5.295 -2.606 -2.120 1.00 84.38 93 VAL A CA 1
ATOM 748 C C . VAL A 1 93 ? -6.584 -3.115 -1.502 1.00 84.38 93 VAL A C 1
ATOM 750 O O . VAL A 1 93 ? -7.223 -2.357 -0.782 1.00 84.38 93 VAL A O 1
ATOM 753 N N . ASP A 1 94 ? -6.965 -4.373 -1.723 1.00 85.56 94 ASP A N 1
ATOM 754 C CA . ASP A 1 94 ? -8.168 -4.952 -1.116 1.00 85.56 94 ASP A CA 1
ATOM 755 C C . ASP A 1 94 ? -8.124 -4.815 0.413 1.00 85.56 94 ASP A C 1
ATOM 757 O O . ASP A 1 94 ? -9.084 -4.340 1.029 1.00 85.56 94 ASP A O 1
ATOM 761 N N . LYS A 1 95 ? -6.973 -5.108 1.030 1.00 88.31 95 LYS A N 1
ATOM 762 C CA . LYS A 1 95 ? -6.796 -4.936 2.473 1.00 88.31 95 LYS A CA 1
ATOM 763 C C . LYS A 1 95 ? -6.934 -3.477 2.905 1.00 88.31 95 LYS A C 1
ATOM 765 O O . LYS A 1 95 ? -7.601 -3.201 3.905 1.00 88.31 95 LYS A O 1
ATOM 770 N N . ALA A 1 96 ? -6.329 -2.553 2.166 1.00 86.38 96 ALA A N 1
ATOM 771 C CA . ALA A 1 96 ? -6.396 -1.127 2.457 1.00 86.38 96 ALA A CA 1
ATOM 772 C C . ALA A 1 96 ? -7.817 -0.567 2.297 1.00 86.38 96 ALA A C 1
ATOM 774 O O . ALA A 1 96 ? -8.285 0.182 3.154 1.00 86.38 96 ALA A O 1
ATOM 775 N N . VAL A 1 97 ? -8.532 -0.974 1.242 1.00 83.62 97 VAL A N 1
ATOM 776 C CA . VAL A 1 97 ? -9.934 -0.612 0.988 1.00 83.62 97 VAL A CA 1
ATOM 777 C C . VAL A 1 97 ? -10.807 -1.111 2.128 1.00 83.62 97 VAL A C 1
ATOM 779 O O . VAL A 1 97 ? -11.604 -0.343 2.659 1.00 83.62 97 VAL A O 1
ATOM 782 N N . ARG A 1 98 ? -10.631 -2.361 2.570 1.00 84.31 98 ARG A N 1
ATOM 783 C CA . ARG A 1 98 ? -11.376 -2.902 3.715 1.00 84.31 98 ARG A CA 1
ATOM 784 C C . ARG A 1 98 ? -11.139 -2.091 4.986 1.00 84.31 98 ARG A C 1
ATOM 786 O O . ARG A 1 98 ? -12.112 -1.717 5.632 1.00 84.31 98 ARG A O 1
ATOM 793 N N . GLU A 1 99 ? -9.888 -1.769 5.323 1.00 83.88 99 GLU A N 1
ATOM 794 C CA . GLU A 1 99 ? -9.570 -0.927 6.491 1.00 83.88 99 GLU A CA 1
ATOM 795 C C . GLU A 1 99 ? -10.184 0.479 6.355 1.00 83.88 99 GLU A C 1
ATOM 797 O O . GLU A 1 99 ? -10.747 1.012 7.312 1.00 83.88 99 GLU A O 1
ATOM 802 N N . TYR A 1 100 ? -10.125 1.076 5.160 1.00 82.62 100 TYR A N 1
ATOM 803 C CA . TYR A 1 100 ? -10.713 2.386 4.877 1.00 82.62 100 TYR A CA 1
ATOM 804 C C . TYR A 1 100 ? -12.236 2.381 5.028 1.00 82.62 100 TYR A C 1
ATOM 806 O O . TYR A 1 100 ? -12.798 3.298 5.635 1.00 82.62 100 TYR A O 1
ATOM 814 N N . ILE A 1 101 ? -12.897 1.351 4.495 1.00 80.12 101 ILE A N 1
ATOM 815 C CA . ILE A 1 101 ? -14.339 1.147 4.613 1.00 80.12 101 ILE A CA 1
ATOM 816 C C . ILE A 1 101 ? -14.692 0.962 6.087 1.00 80.12 101 ILE A C 1
ATOM 818 O O . ILE A 1 101 ? -15.500 1.726 6.597 1.00 80.12 101 ILE A O 1
ATOM 822 N N . VAL A 1 102 ? -14.049 0.046 6.817 1.00 81.94 102 VAL A N 1
ATOM 823 C CA . VAL A 1 102 ? -14.304 -0.157 8.257 1.00 81.94 102 VAL A CA 1
ATOM 824 C C . VAL A 1 102 ? -14.161 1.159 9.033 1.00 81.94 102 VAL A C 1
ATOM 826 O O . VAL A 1 102 ? -15.058 1.529 9.793 1.00 81.94 102 VAL A O 1
ATOM 829 N N . ARG A 1 103 ? -13.102 1.932 8.760 1.00 74.31 103 ARG A N 1
ATOM 830 C CA . ARG A 1 103 ? -12.853 3.238 9.386 1.00 74.31 103 ARG A CA 1
ATOM 831 C C . ARG A 1 103 ? -13.914 4.292 9.056 1.00 74.31 103 ARG A C 1
ATOM 833 O O . ARG A 1 103 ? -14.276 5.070 9.933 1.00 74.31 103 ARG A O 1
ATOM 840 N N . ASN A 1 104 ? -14.390 4.354 7.812 1.00 71.88 104 ASN A N 1
ATOM 841 C CA . ASN A 1 104 ? -15.421 5.316 7.397 1.00 71.88 104 ASN A CA 1
ATOM 842 C C . ASN A 1 104 ? -16.830 4.889 7.815 1.00 71.88 104 ASN A C 1
ATOM 844 O O . ASN A 1 104 ? -17.695 5.738 8.019 1.00 71.88 104 ASN A O 1
ATOM 848 N N . LEU A 1 105 ? -17.076 3.585 7.929 1.00 67.31 105 LEU A N 1
ATOM 849 C CA . LEU A 1 105 ? -18.388 3.044 8.251 1.00 67.31 105 LEU A CA 1
ATOM 850 C C . LEU A 1 105 ? -18.679 2.995 9.755 1.00 67.31 105 LEU A C 1
ATOM 852 O O . LEU A 1 105 ? -19.847 2.813 10.096 1.00 67.31 105 LEU A O 1
ATOM 856 N N . GLY A 1 106 ? -17.680 3.243 10.610 1.00 54.19 106 GLY A N 1
ATOM 857 C CA . GLY A 1 106 ? -17.864 3.556 12.030 1.00 54.19 106 GLY A CA 1
ATOM 858 C C . GLY A 1 106 ? -18.201 2.363 12.924 1.00 54.19 106 GLY A C 1
ATOM 859 O O . GLY A 1 106 ? -18.978 2.537 13.861 1.00 54.19 106 GLY A O 1
ATOM 860 N N . PHE A 1 107 ? -17.650 1.183 12.627 1.00 45.97 107 PHE A N 1
ATOM 861 C CA . PHE A 1 107 ? -17.677 0.047 13.554 1.00 45.97 107 PHE A CA 1
ATOM 862 C C . PHE A 1 107 ? -16.587 0.169 14.623 1.00 45.97 107 PHE A C 1
ATOM 864 O O . PHE A 1 107 ? -15.477 0.644 14.285 1.00 45.97 107 PHE A O 1
#

pLDDT: mean 72.14, std 16.92, range [37.59, 90.31]

Secondary structure (DSSP, 8-state):
-------S------HHHHHHHHHHHTTT----HHHHS-HHHHHHHH--S-HHHHHHHHT----SHHHHHHS-HHHHHHHHHHHSS-SSHHHHHHHHHHHHHHHHHT-

Mean predicted aligned error: 12.12 Å

Radius of gyration: 15.77 Å; Cα contacts (8 Å, |Δi|>4): 80; chains: 1; bounding box: 38×37×38 Å

Organism: Paenibacillus lemnae (NCBI:txid1330551)

Foldseek 3Di:
DDDDPPDDPPPPDDVVVVVVVVVVVPPDDPPPLCLLQDLVLCCVWQVARTPCRLCVVLVQHDDDVVSVVVDDFVSQLVSCVVRGPDNGPVRSSVVSVVVSCCVVVPD

Sequence (107 aa):
MGFDMKGFEEFNSSPEELDQKTRELENNRSVPVEQVLTPDFMAKYANSASVEHFFEAGGFLVKNDEDFDALPQEPLDQYVRETSSFDSFQDMVDKAVREYIVRNLGF

Solvent-accessible surface area (backbone atoms only — not comparable to full-atom values): 6465 Å² total; per-residue (Å²): 139,82,86,82,85,88,81,81,86,83,83,81,73,60,71,70,64,54,51,60,61,46,57,69,48,67,74,82,55,89,72,56,64,62,75,38,41,26,40,68,54,24,44,74,47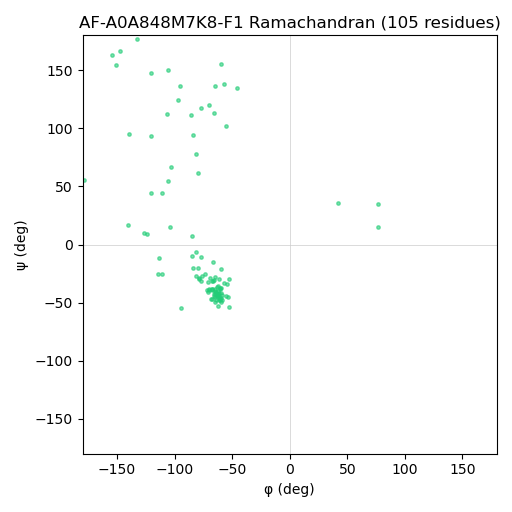,37,75,22,75,28,52,67,56,46,31,52,76,71,72,42,82,72,87,47,73,68,44,53,72,67,45,64,58,70,66,46,18,50,48,29,44,76,53,28,85,31,79,28,53,68,56,48,47,53,52,27,46,51,53,43,46,47,66,74,70,68,118